Protein AF-A0A139DBQ6-F1 (afdb_monomer)

Radius of gyration: 13.67 Å; Cα contacts (8 Å, |Δi|>4): 100; chains: 1; bounding box: 30×24×37 Å

Nearest PDB structures (foldseek):
  1r30-assembly1_A  TM=9.876E-01  e=1.477E-06  Escherichia coli
  8vdw-assembly1_A  TM=9.481E-01  e=7.069E-05  Veillonella parvula
  8vcw-assembly1_A  TM=9.467E-01  e=7.104E-04  Blautia obeum
  2q05-assembly1_A  TM=3.760E-01  e=2.802E+00  Vaccinia virus WR
  4jos-assembly1_A  TM=4.293E-01  e=8.299E+00  Francisella philomiragia subsp. philomiragia ATCC 25017

Foldseek 3Di:
DAAEEEDAQWAAPACDPDVPDLRHPVDDNVDDGDHGDDPVVLVVVVVVCVVVVHPYYHYHYRYPDDD

Solvent-accessible surface area (backbone atoms only — not comparable to full-atom values): 4131 Å² total; per-residue (Å²): 137,86,39,73,44,77,43,72,43,22,35,31,72,12,86,52,83,52,94,83,47,70,37,20,57,84,56,93,63,88,62,78,70,43,68,73,61,55,67,69,58,54,51,51,53,49,50,54,39,40,76,73,61,31,75,41,76,44,80,43,62,44,58,89,63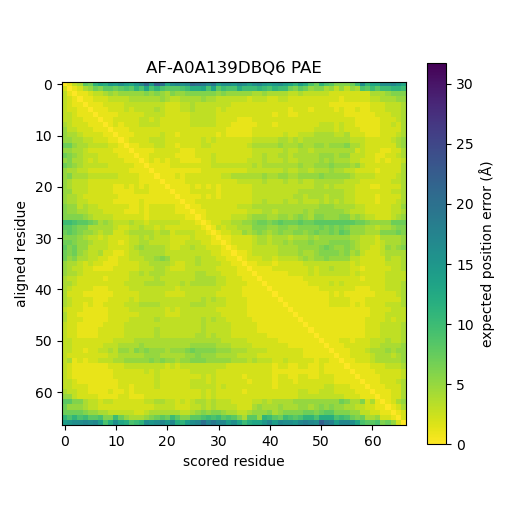,91,128

pLDDT: mean 94.91, std 5.24, range [66.19, 98.31]

Structure (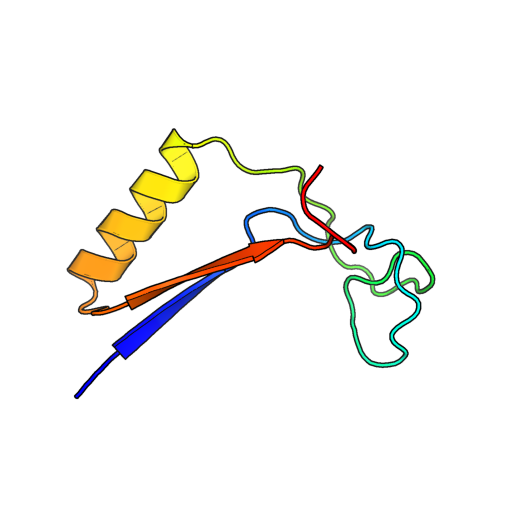mmCIF, N/CA/C/O backbone):
data_AF-A0A139DBQ6-F1
#
_entry.id   AF-A0A139DBQ6-F1
#
loop_
_atom_site.group_PDB
_atom_site.id
_atom_site.type_symbol
_atom_site.label_atom_id
_atom_site.label_alt_id
_atom_site.label_comp_id
_atom_site.label_asym_id
_atom_site.label_entity_id
_atom_site.label_seq_id
_atom_site.pdbx_PDB_ins_code
_atom_site.Cartn_x
_atom_site.Cartn_y
_atom_site.Cartn_z
_atom_site.occupancy
_atom_site.B_iso_or_equiv
_atom_site.auth_seq_id
_atom_site.auth_comp_id
_atom_site.auth_asym_id
_atom_site.auth_atom_id
_atom_site.pdbx_PDB_model_num
ATOM 1 N N . MET A 1 1 ? -6.479 -6.312 22.434 1.00 71.06 1 MET A N 1
ATOM 2 C CA . MET A 1 1 ? -5.929 -6.706 21.116 1.00 71.06 1 MET A CA 1
ATOM 3 C C . MET A 1 1 ? -5.856 -5.460 20.245 1.00 71.06 1 MET A C 1
ATOM 5 O O . MET A 1 1 ? -6.810 -4.695 20.272 1.00 71.06 1 MET A O 1
ATOM 9 N N . GLN A 1 2 ? -4.745 -5.219 19.542 1.00 84.94 2 GLN A N 1
ATOM 10 C CA . GLN A 1 2 ? -4.593 -4.071 18.638 1.00 84.94 2 GLN A CA 1
ATOM 11 C C . GLN A 1 2 ? -4.859 -4.526 17.197 1.00 84.94 2 GLN A C 1
ATOM 13 O O . GLN A 1 2 ? -4.072 -5.289 16.643 1.00 84.94 2 GLN A O 1
ATOM 18 N N . VAL A 1 3 ? -5.948 -4.057 16.588 1.00 94.00 3 VAL A N 1
ATOM 19 C CA . VAL A 1 3 ? -6.256 -4.291 15.166 1.00 94.00 3 VAL A CA 1
ATOM 20 C C . VAL A 1 3 ? -5.774 -3.088 14.362 1.00 94.00 3 VAL A C 1
ATOM 22 O O . VAL A 1 3 ? -6.016 -1.948 14.768 1.00 94.00 3 VAL A O 1
ATOM 25 N N . SER A 1 4 ? -5.066 -3.333 13.259 1.00 96.62 4 SER A N 1
ATOM 26 C CA . SER A 1 4 ? -4.536 -2.278 12.390 1.00 96.62 4 SER A CA 1
ATOM 27 C C . SER A 1 4 ? -5.071 -2.438 10.971 1.00 96.62 4 SER A C 1
ATOM 29 O O . SER A 1 4 ? -5.133 -3.555 10.464 1.00 96.62 4 SER A O 1
ATOM 31 N N . THR A 1 5 ? -5.412 -1.329 10.325 1.00 97.25 5 THR A N 1
ATOM 32 C CA . THR A 1 5 ? -5.820 -1.286 8.915 1.00 97.25 5 THR A CA 1
ATOM 33 C C . THR A 1 5 ? -4.852 -0.396 8.154 1.00 97.25 5 THR A C 1
ATOM 35 O O . THR A 1 5 ? -4.478 0.663 8.652 1.00 97.25 5 THR A O 1
ATOM 38 N N . LEU A 1 6 ? -4.428 -0.824 6.968 1.00 97.62 6 LEU A N 1
ATOM 39 C CA . LEU A 1 6 ? -3.512 -0.074 6.116 1.00 97.62 6 LEU A CA 1
ATOM 40 C C . LEU A 1 6 ? -4.216 0.353 4.830 1.00 97.62 6 LEU A C 1
ATOM 42 O O . LEU A 1 6 ? -4.913 -0.453 4.218 1.00 97.62 6 LEU A O 1
ATOM 46 N N . LEU A 1 7 ? -3.977 1.594 4.412 1.00 97.62 7 LEU A N 1
ATOM 47 C CA . LEU A 1 7 ? -4.382 2.131 3.119 1.00 97.62 7 LEU A CA 1
ATOM 48 C C . LEU A 1 7 ? -3.142 2.572 2.331 1.00 97.62 7 LEU A C 1
ATOM 50 O O . LEU A 1 7 ? -2.275 3.276 2.857 1.00 97.62 7 LEU A O 1
ATOM 54 N N . SER A 1 8 ? -3.069 2.178 1.059 1.00 96.75 8 SER A N 1
ATOM 55 C CA . SER A 1 8 ? -2.096 2.745 0.123 1.00 96.75 8 SER A CA 1
ATOM 56 C C . SER A 1 8 ? -2.605 4.111 -0.328 1.00 96.75 8 SER A C 1
ATOM 58 O O . SER A 1 8 ? -3.593 4.196 -1.050 1.00 96.75 8 SER A O 1
ATOM 60 N N . ILE A 1 9 ? -1.970 5.187 0.137 1.00 96.69 9 ILE A N 1
ATOM 61 C CA . ILE A 1 9 ? -2.383 6.560 -0.188 1.00 96.69 9 ILE A CA 1
ATOM 62 C C . ILE A 1 9 ? -1.822 7.032 -1.533 1.00 96.69 9 ILE A C 1
ATOM 64 O O . ILE A 1 9 ? -2.306 8.020 -2.066 1.00 96.69 9 ILE A O 1
ATOM 68 N N . LYS A 1 10 ? -0.816 6.341 -2.082 1.00 95.88 10 LYS A N 1
ATOM 69 C CA . LYS A 1 10 ? -0.262 6.542 -3.430 1.00 95.88 10 LYS A CA 1
ATOM 70 C C . LYS A 1 10 ? 0.306 5.213 -3.912 1.00 95.88 10 LYS A C 1
ATOM 72 O O . LYS A 1 10 ? 1.255 4.714 -3.301 1.00 95.88 10 LYS A O 1
ATOM 77 N N . THR A 1 11 ? -0.212 4.689 -5.021 1.00 96.12 11 THR A N 1
ATOM 78 C CA . THR A 1 11 ? 0.075 3.323 -5.492 1.00 96.12 11 THR A CA 1
ATOM 79 C C . THR A 1 11 ? 0.856 3.321 -6.805 1.00 96.12 11 THR A C 1
ATOM 81 O O . THR A 1 11 ? 0.518 4.028 -7.754 1.00 96.12 11 THR A O 1
ATOM 84 N N . GLY A 1 12 ? 1.896 2.486 -6.877 1.00 94.44 12 GLY A N 1
ATOM 85 C CA . GLY A 1 12 ? 2.666 2.257 -8.106 1.00 94.44 12 GLY A CA 1
ATOM 86 C C . GLY A 1 12 ? 3.636 3.386 -8.465 1.00 94.44 12 GLY A C 1
ATOM 87 O O . GLY A 1 12 ? 3.765 4.372 -7.742 1.00 94.44 12 GLY A O 1
ATOM 88 N N . ALA A 1 13 ? 4.358 3.233 -9.581 1.00 92.62 13 ALA A N 1
ATOM 89 C CA . ALA A 1 13 ? 5.368 4.189 -10.063 1.00 92.62 13 ALA A CA 1
ATOM 90 C C . ALA A 1 13 ? 6.386 4.615 -8.978 1.00 92.62 13 ALA A C 1
ATOM 92 O O . ALA A 1 13 ? 6.704 5.799 -8.838 1.00 92.62 13 ALA A O 1
ATOM 93 N N . CYS A 1 14 ? 6.842 3.664 -8.157 1.00 95.81 14 CYS A N 1
ATOM 94 C CA . CYS A 1 14 ? 7.908 3.894 -7.185 1.00 95.81 14 CYS A CA 1
ATOM 95 C C . CYS A 1 14 ? 9.270 3.931 -7.905 1.00 95.81 14 CYS A C 1
ATOM 97 O O . CYS A 1 14 ? 9.523 3.043 -8.720 1.00 95.81 14 CYS A O 1
ATOM 99 N N . PRO A 1 15 ? 10.160 4.896 -7.613 1.00 95.38 15 PRO A N 1
ATO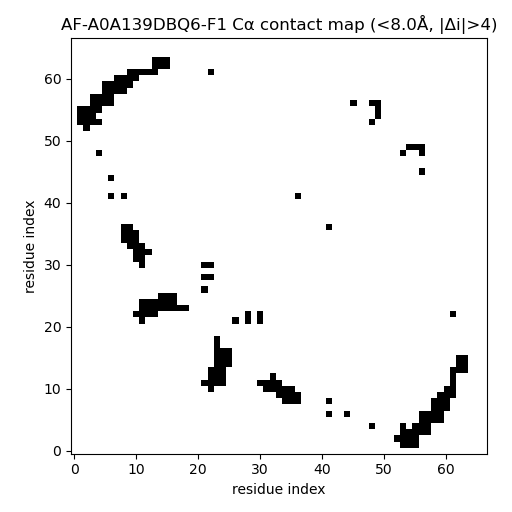M 100 C CA . PRO A 1 15 ? 11.477 4.968 -8.253 1.00 95.38 15 PRO A CA 1
ATOM 101 C C . PRO A 1 15 ? 12.463 3.883 -7.783 1.00 95.38 15 PRO A C 1
ATOM 103 O O . PRO A 1 15 ? 13.484 3.673 -8.434 1.00 95.38 15 PRO A O 1
ATOM 106 N N . GLU A 1 16 ? 12.186 3.198 -6.671 1.00 96.69 16 GLU A N 1
ATOM 107 C CA . GLU A 1 16 ? 13.072 2.169 -6.116 1.00 96.69 16 GLU A CA 1
ATOM 108 C C . GLU A 1 16 ? 12.997 0.848 -6.907 1.00 96.69 16 GLU A C 1
ATOM 110 O O . GLU A 1 16 ? 11.922 0.419 -7.335 1.00 96.69 16 GLU A O 1
ATOM 115 N N . ASP A 1 17 ? 14.135 0.164 -7.057 1.00 96.69 17 ASP A N 1
ATOM 116 C CA . ASP A 1 17 ? 14.284 -1.100 -7.803 1.00 96.69 17 ASP A CA 1
ATOM 117 C C . ASP A 1 17 ? 14.208 -2.342 -6.884 1.00 96.69 17 ASP A C 1
ATOM 119 O O . ASP A 1 17 ? 15.066 -3.230 -6.874 1.00 96.69 17 ASP A O 1
ATOM 123 N N . CYS A 1 18 ? 13.184 -2.401 -6.033 1.00 97.44 18 CYS A N 1
ATOM 124 C CA . CYS A 1 18 ? 12.969 -3.566 -5.178 1.00 97.44 18 CYS A CA 1
ATOM 125 C C . CYS A 1 18 ? 12.428 -4.742 -6.010 1.00 97.44 18 CYS A C 1
ATOM 127 O O . CYS A 1 18 ? 11.269 -4.714 -6.418 1.00 97.44 18 CYS A O 1
ATOM 129 N N . LYS A 1 19 ? 13.226 -5.809 -6.184 1.00 96.50 19 LYS A N 1
ATOM 130 C CA . LYS A 1 19 ? 12.902 -6.990 -7.024 1.00 96.50 19 LYS A CA 1
ATOM 131 C C . LYS A 1 19 ? 11.599 -7.719 -6.664 1.00 96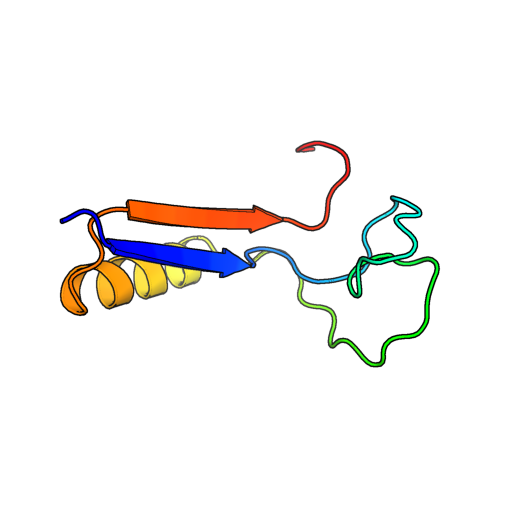.50 19 LYS A C 1
ATOM 133 O O . LYS A 1 19 ? 11.070 -8.460 -7.479 1.00 96.50 19 LYS A O 1
ATOM 138 N N . TYR A 1 20 ? 11.106 -7.534 -5.443 1.00 95.88 20 TYR A N 1
ATOM 139 C CA . TYR A 1 20 ? 9.895 -8.177 -4.928 1.00 95.88 20 TYR A CA 1
ATOM 140 C C . TYR A 1 20 ? 8.666 -7.258 -4.927 1.00 95.88 20 TYR A C 1
ATOM 142 O O . TYR A 1 20 ? 7.557 -7.726 -4.685 1.00 95.88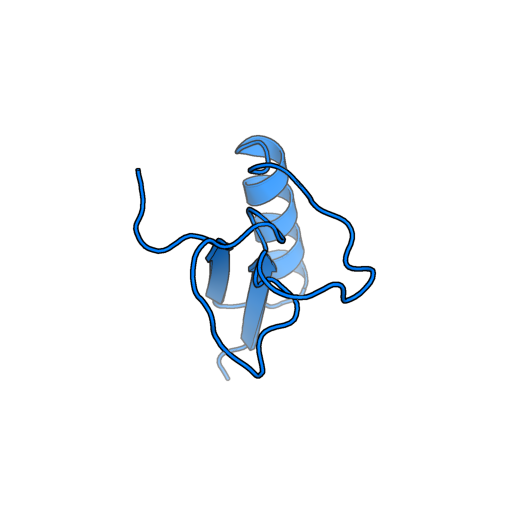 20 TYR A O 1
ATOM 150 N N . CYS A 1 21 ? 8.843 -5.943 -5.101 1.00 96.44 21 CYS A N 1
ATOM 151 C CA . CYS A 1 21 ? 7.766 -4.984 -4.879 1.00 96.44 21 CYS A CA 1
ATOM 152 C C . CYS A 1 21 ? 6.976 -4.758 -6.172 1.00 96.44 21 CYS A C 1
ATOM 154 O O . CYS A 1 21 ? 7.538 -4.215 -7.126 1.00 96.44 21 CYS A O 1
ATOM 156 N N . PRO A 1 22 ? 5.662 -5.052 -6.204 1.00 95.94 22 PRO A N 1
ATOM 157 C CA . PRO A 1 22 ? 4.865 -4.866 -7.411 1.00 95.94 22 PRO A CA 1
ATOM 158 C C . PRO A 1 22 ? 4.662 -3.393 -7.785 1.00 95.94 22 PRO A C 1
ATOM 160 O O . PRO A 1 22 ? 4.204 -3.098 -8.880 1.00 95.94 22 PRO A O 1
ATOM 163 N N . GLN A 1 23 ? 4.997 -2.461 -6.887 1.00 96.50 23 GLN A N 1
ATOM 164 C CA . GLN A 1 23 ? 4.832 -1.020 -7.093 1.00 96.50 23 GLN A CA 1
ATOM 165 C C . GLN A 1 23 ? 6.059 -0.342 -7.718 1.00 96.50 23 GLN A C 1
ATOM 167 O O . GLN A 1 23 ? 6.012 0.859 -8.006 1.00 96.50 23 GLN A O 1
ATOM 172 N N . SER A 1 24 ? 7.162 -1.076 -7.881 1.00 96.38 24 SER A N 1
ATOM 173 C CA . SER A 1 24 ? 8.376 -0.564 -8.513 1.00 96.38 24 SER A CA 1
ATOM 174 C C . SER A 1 24 ? 8.104 -0.206 -9.974 1.00 96.38 24 SER A C 1
ATOM 176 O O . SER A 1 24 ? 7.557 -1.002 -10.731 1.00 96.38 24 SER A O 1
ATOM 178 N N . GLY A 1 25 ? 8.493 1.003 -10.380 1.00 93.94 25 GLY A N 1
ATOM 179 C CA . GLY A 1 25 ? 8.351 1.477 -11.758 1.00 93.94 25 GLY A CA 1
ATOM 180 C C . GLY A 1 25 ? 9.282 0.784 -12.756 1.00 93.94 25 GLY A C 1
ATOM 181 O O . GLY A 1 25 ? 9.151 1.030 -13.951 1.00 93.94 25 GLY A O 1
ATOM 182 N N . HIS A 1 26 ? 10.199 -0.066 -12.279 1.00 95.50 26 HIS A N 1
ATOM 183 C CA . HIS A 1 26 ? 11.158 -0.814 -13.099 1.00 95.50 26 HIS A CA 1
ATOM 184 C C . HIS A 1 26 ? 10.586 -2.123 -13.660 1.00 95.50 26 HIS A C 1
ATOM 186 O O . HIS A 1 26 ? 11.179 -2.704 -14.566 1.00 95.50 26 HIS A O 1
ATOM 192 N N . TYR A 1 27 ? 9.434 -2.580 -13.156 1.00 94.69 27 TYR A N 1
ATOM 193 C CA . TYR A 1 27 ? 8.792 -3.829 -13.574 1.00 94.69 27 TYR A CA 1
ATOM 194 C C . TYR A 1 27 ? 7.384 -3.576 -14.094 1.00 94.69 27 TYR A C 1
ATOM 196 O O . TYR A 1 27 ? 6.672 -2.705 -13.594 1.00 94.69 27 TYR A O 1
ATOM 204 N N . ASN A 1 28 ? 6.964 -4.378 -15.074 1.00 91.75 28 ASN A N 1
ATOM 205 C CA . ASN A 1 28 ? 5.567 -4.428 -15.478 1.00 91.75 28 ASN A CA 1
ATOM 206 C C . ASN A 1 28 ? 4.851 -5.531 -14.692 1.00 91.75 28 ASN A C 1
ATOM 208 O O . ASN A 1 28 ? 5.145 -6.710 -14.875 1.00 91.75 28 ASN A O 1
ATOM 212 N N . THR A 1 29 ? 3.956 -5.133 -13.793 1.00 93.56 29 THR A N 1
ATOM 213 C CA . THR A 1 29 ? 3.233 -6.020 -12.865 1.00 93.56 29 THR A CA 1
ATOM 214 C C . THR A 1 29 ? 1.717 -5.916 -13.022 1.00 93.56 29 THR A C 1
ATOM 216 O O . THR A 1 29 ? 0.986 -6.402 -12.164 1.00 93.56 29 THR A O 1
ATOM 219 N N . ASP A 1 30 ? 1.254 -5.233 -14.077 1.00 92.94 30 ASP A N 1
ATOM 220 C CA . ASP A 1 30 ? -0.155 -4.918 -14.351 1.00 92.94 30 ASP A CA 1
ATOM 221 C C . ASP A 1 30 ? -0.879 -4.195 -13.196 1.00 92.94 30 ASP A C 1
ATOM 223 O O . ASP A 1 30 ? -2.106 -4.136 -13.137 1.00 92.94 30 ASP A O 1
ATOM 227 N N . LEU A 1 31 ? -0.112 -3.599 -12.276 1.00 94.38 31 LEU A N 1
ATOM 228 C CA . LEU A 1 31 ? -0.638 -2.820 -11.165 1.00 94.38 31 LEU A CA 1
ATOM 229 C C . LEU A 1 31 ? -1.208 -1.485 -11.663 1.00 94.38 31 LEU A C 1
ATOM 231 O O . LEU A 1 31 ? -0.492 -0.672 -12.261 1.00 94.38 31 LEU A O 1
ATOM 235 N N . GLU A 1 32 ? -2.473 -1.223 -11.335 1.00 93.25 32 GLU A N 1
ATOM 236 C CA . GLU A 1 32 ? -3.097 0.075 -11.575 1.00 93.25 32 GLU A CA 1
ATOM 237 C C . GLU A 1 32 ? -2.415 1.163 -10.733 1.00 93.25 32 GLU A C 1
ATOM 239 O O . GLU A 1 32 ? -2.197 1.029 -9.526 1.00 93.25 32 GLU A O 1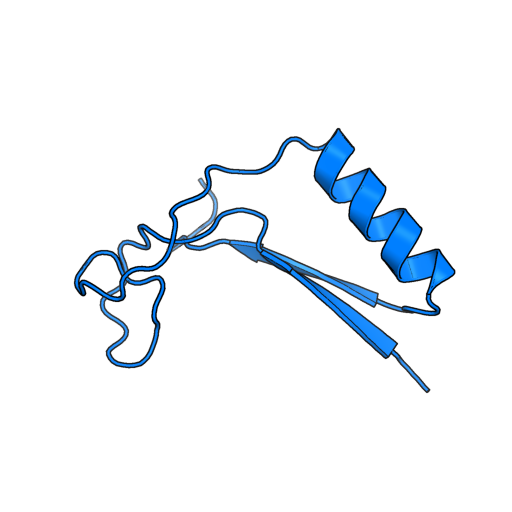
ATOM 244 N N . LYS A 1 33 ? -2.020 2.247 -11.400 1.00 92.00 33 LYS A N 1
ATOM 245 C CA . LYS A 1 33 ? -1.304 3.355 -10.769 1.00 92.00 33 LYS A CA 1
ATOM 246 C C . LYS A 1 33 ? -2.312 4.383 -10.293 1.00 92.00 33 LYS A C 1
ATOM 248 O O . LYS A 1 33 ? -3.027 4.972 -11.100 1.00 92.00 33 LYS A O 1
ATOM 253 N N . GLU A 1 34 ? -2.273 4.676 -9.003 1.00 93.75 34 GLU A N 1
ATOM 254 C CA . GLU A 1 34 ? -3.117 5.695 -8.392 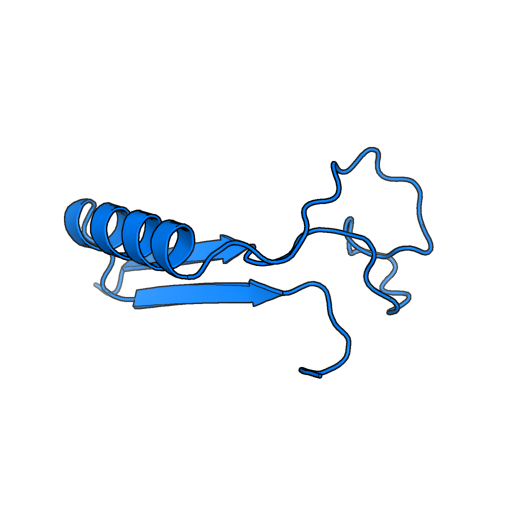1.00 93.75 34 GLU A CA 1
ATOM 255 C C . GLU A 1 34 ? -2.253 6.843 -7.872 1.00 93.75 34 GLU A C 1
ATOM 257 O O . GLU A 1 34 ? -1.220 6.645 -7.221 1.00 93.75 34 GLU A O 1
ATOM 262 N N . LYS A 1 35 ? -2.686 8.073 -8.170 1.00 94.25 35 LYS A N 1
ATOM 263 C CA . LYS A 1 35 ? -2.078 9.283 -7.608 1.00 94.25 35 LYS A CA 1
ATOM 264 C C . LYS A 1 35 ? -2.324 9.348 -6.097 1.00 94.25 35 LYS A C 1
ATOM 266 O O . LYS A 1 35 ? -3.074 8.550 -5.541 1.00 94.25 35 LYS A O 1
ATOM 271 N N . LEU A 1 36 ? -1.674 10.314 -5.447 1.00 95.75 36 LEU A N 1
ATOM 272 C CA . LEU A 1 36 ? -1.935 10.604 -4.043 1.00 95.75 36 LEU A CA 1
ATOM 273 C C . LEU A 1 36 ? -3.433 10.870 -3.841 1.00 95.75 36 LEU A C 1
ATOM 275 O O . LEU A 1 36 ? -4.017 11.676 -4.565 1.00 95.75 36 LEU A O 1
ATOM 279 N N . LEU A 1 37 ? -4.038 10.166 -2.890 1.00 96.25 37 LEU A N 1
ATOM 280 C CA . LEU A 1 37 ? -5.445 10.334 -2.553 1.00 96.25 37 LEU A CA 1
ATOM 281 C C . LEU A 1 37 ? -5.691 11.693 -1.888 1.00 96.25 37 LEU A C 1
ATOM 283 O O . LEU A 1 37 ? -4.875 12.173 -1.102 1.00 96.25 37 LEU A O 1
ATOM 287 N N . GLU A 1 38 ? -6.866 12.260 -2.150 1.00 97.00 38 GLU A N 1
ATOM 288 C CA . GLU A 1 38 ? -7.353 13.446 -1.449 1.00 97.00 38 GLU A CA 1
ATOM 289 C C . GLU A 1 38 ? -7.482 13.187 0.057 1.00 97.00 38 GLU A C 1
ATOM 291 O O . GLU A 1 38 ? -7.883 12.099 0.490 1.00 97.00 38 GLU A O 1
ATOM 296 N N . ILE A 1 39 ? -7.200 14.214 0.862 1.00 96.94 39 ILE A N 1
ATOM 297 C CA . ILE A 1 39 ? -7.234 14.126 2.331 1.00 96.94 39 ILE A CA 1
ATOM 298 C C . ILE A 1 39 ? -8.602 13.637 2.815 1.00 96.94 39 ILE A C 1
ATOM 300 O O . ILE A 1 39 ? -8.676 12.769 3.683 1.00 96.94 39 ILE A O 1
ATOM 304 N N . GLU A 1 40 ? -9.685 14.151 2.230 1.00 97.81 40 GLU A N 1
ATOM 305 C CA . GLU A 1 40 ? -11.051 13.774 2.600 1.00 97.81 40 GLU A CA 1
ATOM 306 C C . GLU A 1 40 ? -11.311 12.278 2.397 1.00 97.81 40 GLU A C 1
ATOM 308 O O . GLU A 1 40 ? -11.893 11.631 3.270 1.00 97.81 40 GLU A O 1
ATOM 313 N N . LYS A 1 41 ? -10.801 11.700 1.300 1.00 97.25 41 LYS A N 1
ATOM 314 C CA . LYS A 1 41 ? -10.903 10.261 1.026 1.00 97.25 41 LYS A CA 1
ATOM 315 C C . LYS A 1 41 ? -10.126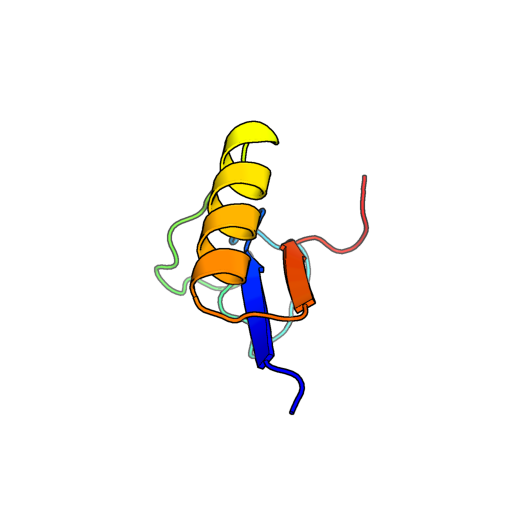 9.452 2.065 1.00 97.25 41 LYS A C 1
ATOM 317 O O . LYS A 1 41 ? -10.667 8.500 2.619 1.00 97.25 41 LYS A O 1
ATOM 322 N N . VAL A 1 42 ? -8.894 9.854 2.388 1.00 97.69 42 VAL A N 1
ATOM 323 C CA . VAL A 1 42 ? -8.071 9.172 3.408 1.00 97.69 42 VAL A CA 1
ATOM 324 C C . VAL A 1 42 ? -8.739 9.221 4.785 1.00 97.69 42 VAL A C 1
ATOM 326 O O . VAL A 1 42 ? -8.790 8.212 5.488 1.00 97.69 42 VAL A O 1
ATOM 329 N N . VAL A 1 43 ? -9.296 10.373 5.165 1.00 98.06 43 VAL A N 1
ATOM 330 C CA . VAL A 1 43 ? -10.028 10.536 6.429 1.00 98.06 43 VAL A CA 1
ATOM 331 C C . VAL A 1 43 ? -11.311 9.700 6.442 1.00 98.06 43 VAL A C 1
ATOM 333 O O . VAL A 1 43 ? -11.627 9.109 7.476 1.00 98.06 43 VAL A O 1
ATOM 336 N N . GLY A 1 44 ? -12.031 9.614 5.321 1.00 98.31 44 GLY A N 1
ATOM 337 C CA . GLY A 1 44 ? -13.204 8.749 5.167 1.00 98.31 44 GLY A CA 1
ATOM 338 C C . GLY A 1 44 ? -12.875 7.276 5.419 1.00 98.31 44 GLY A C 1
ATOM 339 O O . GLY A 1 44 ? -13.499 6.640 6.269 1.00 98.31 44 GLY A O 1
ATOM 340 N N . GLU A 1 45 ? -11.826 6.764 4.774 1.00 97.88 45 GLU A N 1
ATOM 341 C CA . GLU A 1 45 ? -11.349 5.388 4.972 1.00 97.88 45 GLU A CA 1
ATOM 342 C C . GLU A 1 45 ? -10.863 5.138 6.407 1.00 97.88 45 GLU A C 1
ATOM 344 O O . GLU A 1 45 ? -11.147 4.092 6.992 1.00 97.88 45 GLU A O 1
ATOM 349 N N . ALA A 1 46 ? -10.179 6.108 7.022 1.00 97.94 46 ALA A N 1
ATOM 350 C CA . ALA A 1 46 ? -9.731 5.997 8.409 1.00 97.94 46 ALA A CA 1
ATOM 351 C C . ALA A 1 46 ? -10.906 5.911 9.400 1.00 97.94 46 ALA A C 1
ATOM 353 O O . ALA A 1 46 ? -10.855 5.133 10.360 1.00 97.94 46 ALA A O 1
ATOM 354 N N . ARG A 1 47 ? -11.984 6.676 9.171 1.00 98.12 47 ARG A N 1
ATOM 355 C CA . ARG A 1 47 ? -13.221 6.590 9.967 1.00 98.12 47 ARG A CA 1
ATOM 356 C C . ARG A 1 47 ? -13.891 5.232 9.791 1.00 98.12 47 ARG A C 1
ATOM 358 O O . ARG A 1 47 ? -14.169 4.577 10.793 1.00 98.12 47 ARG A O 1
ATOM 365 N N . ALA A 1 48 ? -14.040 4.769 8.551 1.00 98.00 48 ALA A N 1
ATOM 366 C CA . ALA A 1 48 ? -14.607 3.455 8.259 1.00 98.00 48 ALA A CA 1
ATOM 367 C C . ALA A 1 48 ? -13.779 2.313 8.880 1.00 98.00 48 ALA A C 1
ATOM 369 O O . ALA A 1 48 ? -14.333 1.351 9.410 1.00 98.00 48 ALA A O 1
ATOM 370 N N . ALA A 1 49 ? -12.446 2.414 8.872 1.00 97.38 49 ALA A N 1
ATOM 371 C CA . ALA A 1 49 ? -11.566 1.453 9.534 1.00 97.38 49 ALA A CA 1
ATOM 372 C C . ALA A 1 49 ? -11.777 1.437 11.056 1.00 97.38 49 ALA A C 1
ATOM 374 O O . ALA A 1 49 ? -11.860 0.365 11.659 1.00 97.38 49 ALA A O 1
ATOM 375 N N . ARG A 1 50 ? -11.915 2.613 11.682 1.00 97.00 50 ARG A N 1
ATOM 376 C CA . ARG A 1 50 ? -12.212 2.731 13.117 1.00 97.00 50 ARG A CA 1
ATOM 377 C C . ARG A 1 50 ? -13.565 2.112 13.470 1.00 97.00 50 ARG A C 1
ATOM 379 O O . ARG A 1 50 ? -13.651 1.396 14.462 1.00 97.00 50 ARG A O 1
ATOM 386 N N . GLU A 1 51 ? -14.597 2.353 12.667 1.00 97.50 51 GLU A N 1
ATOM 387 C CA . GLU A 1 51 ? -15.929 1.752 12.846 1.00 97.50 51 GLU A CA 1
ATOM 388 C C . GLU A 1 51 ? -15.893 0.222 12.724 1.00 97.50 51 GLU A C 1
ATOM 390 O O . GLU A 1 51 ? -16.585 -0.476 13.460 1.00 97.50 51 GLU A O 1
ATOM 395 N N . LYS A 1 52 ? -15.004 -0.311 11.878 1.00 96.50 52 LYS A N 1
ATOM 396 C CA . LYS A 1 52 ? -14.711 -1.751 11.757 1.00 96.50 52 LYS A CA 1
ATOM 397 C C . LYS A 1 52 ? -13.837 -2.307 12.896 1.00 96.50 52 LYS A C 1
ATOM 399 O O . LYS A 1 52 ? -13.443 -3.469 12.849 1.00 96.50 52 LYS A O 1
ATOM 404 N N . GLY A 1 53 ? -13.523 -1.504 13.915 1.00 96.06 53 GLY A N 1
ATOM 405 C CA . GLY A 1 53 ? -12.776 -1.925 15.103 1.00 96.06 53 GLY A CA 1
ATOM 406 C C . GLY A 1 53 ? -11.256 -1.765 15.008 1.00 96.06 53 GLY A C 1
ATOM 407 O O . GLY A 1 53 ? -10.538 -2.258 15.882 1.00 96.06 53 GLY A O 1
ATOM 408 N N . ALA A 1 54 ? -10.733 -1.076 13.987 1.00 96.94 54 ALA A N 1
ATOM 409 C CA . ALA A 1 54 ? -9.307 -0.775 13.917 1.00 96.94 54 ALA A CA 1
ATOM 410 C C . ALA A 1 54 ? -8.900 0.231 15.007 1.00 96.94 54 ALA A C 1
ATOM 412 O O . ALA A 1 54 ? -9.455 1.321 15.137 1.00 96.94 54 ALA A O 1
ATOM 413 N N . SER A 1 55 ? -7.867 -0.127 15.763 1.00 96.62 55 SER A N 1
ATOM 414 C CA . SER A 1 55 ? -7.220 0.719 16.777 1.00 96.62 55 SER A CA 1
ATOM 415 C C . SER A 1 55 ? -6.037 1.527 16.229 1.00 96.62 55 SER A C 1
ATOM 417 O O . SER A 1 55 ? -5.561 2.453 16.881 1.00 96.62 55 SER A O 1
ATOM 419 N N . ARG A 1 56 ? -5.550 1.178 15.030 1.00 97.62 56 ARG A N 1
ATOM 420 C CA . ARG A 1 56 ? -4.482 1.881 14.314 1.00 97.62 56 ARG A CA 1
ATOM 421 C C . ARG A 1 56 ? -4.797 1.924 12.823 1.00 97.62 56 ARG A C 1
ATOM 423 O O . ARG A 1 56 ? -5.184 0.913 12.242 1.00 97.62 56 ARG A O 1
ATOM 430 N N . PHE A 1 57 ? -4.566 3.077 12.210 1.00 97.75 57 PHE A N 1
ATOM 431 C CA . PHE A 1 57 ? -4.652 3.263 10.768 1.00 97.75 57 PHE A CA 1
ATOM 432 C C . PHE A 1 57 ? -3.262 3.597 10.222 1.00 97.75 57 PHE A C 1
ATOM 434 O O . PHE A 1 57 ? -2.589 4.483 10.749 1.00 97.75 57 PHE A O 1
ATOM 441 N N . CYS A 1 58 ? -2.813 2.861 9.213 1.00 98.00 58 CYS A N 1
ATOM 442 C CA . CYS A 1 58 ? -1.496 3.003 8.602 1.00 98.00 58 CYS A CA 1
ATOM 443 C C . CYS A 1 58 ? -1.642 3.524 7.171 1.00 98.00 58 CYS A C 1
ATOM 445 O O . CYS A 1 58 ? -2.523 3.088 6.435 1.00 98.00 58 CYS A O 1
ATOM 447 N N . MET A 1 59 ? -0.741 4.412 6.763 1.00 97.38 59 MET A N 1
ATOM 448 C CA . MET A 1 59 ? -0.696 4.959 5.408 1.00 97.38 59 MET A CA 1
ATOM 449 C C . MET A 1 59 ? 0.617 4.546 4.748 1.00 97.38 59 MET A C 1
ATOM 451 O O . MET A 1 59 ? 1.683 4.734 5.335 1.00 97.38 59 MET A O 1
ATOM 455 N N . GLY A 1 60 ? 0.539 3.969 3.550 1.00 96.62 60 GLY A N 1
ATOM 456 C CA . GLY A 1 60 ? 1.701 3.613 2.733 1.00 96.62 60 GLY A CA 1
ATOM 457 C C . GLY A 1 60 ? 1.739 4.428 1.446 1.00 96.62 60 GLY A C 1
ATOM 458 O O . GLY A 1 60 ? 0.710 4.586 0.794 1.00 96.62 60 GLY A O 1
ATOM 459 N N . ALA A 1 61 ? 2.910 4.934 1.066 1.00 96.88 61 ALA A N 1
ATOM 460 C CA . ALA A 1 61 ? 3.096 5.675 -0.177 1.00 96.88 61 ALA A CA 1
ATOM 461 C C . ALA A 1 61 ? 4.261 5.094 -0.982 1.00 96.88 61 ALA A C 1
ATOM 463 O O . ALA A 1 61 ? 5.332 4.826 -0.438 1.00 96.88 61 ALA A O 1
ATOM 464 N N . ALA A 1 62 ? 4.061 4.927 -2.289 1.00 96.38 62 ALA A N 1
ATOM 465 C CA . ALA A 1 62 ? 5.082 4.449 -3.216 1.00 96.38 62 ALA A CA 1
ATOM 466 C C . ALA A 1 62 ? 6.096 5.554 -3.585 1.00 96.38 62 ALA A C 1
ATOM 468 O O . ALA A 1 62 ? 6.135 6.025 -4.727 1.00 96.38 62 ALA A O 1
ATOM 469 N N . TRP A 1 63 ? 6.903 5.985 -2.615 1.00 94.50 63 TRP A N 1
ATOM 470 C CA . TRP A 1 63 ? 7.972 6.980 -2.767 1.00 94.50 63 TRP A CA 1
ATOM 471 C C . TRP A 1 63 ? 9.285 6.480 -2.160 1.00 94.50 63 TRP A C 1
ATOM 473 O O . TRP A 1 63 ? 9.286 5.578 -1.327 1.00 94.50 63 TRP A O 1
ATOM 483 N N . ARG A 1 64 ? 10.403 7.110 -2.540 1.00 93.81 64 ARG A N 1
ATOM 484 C CA . ARG A 1 64 ? 11.693 6.933 -1.852 1.00 93.81 64 ARG A CA 1
ATOM 485 C C . ARG A 1 64 ? 11.742 7.725 -0.542 1.00 93.81 64 ARG A C 1
ATOM 487 O O . ARG A 1 64 ? 12.190 7.220 0.479 1.00 93.81 64 ARG A O 1
ATOM 494 N N . SER A 1 6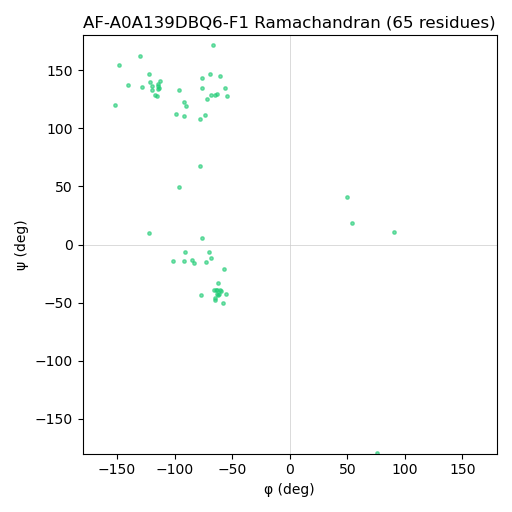5 ? 11.263 8.963 -0.581 1.00 90.81 65 SER A N 1
ATOM 495 C CA . SER A 1 65 ? 11.108 9.860 0.563 1.00 90.81 65 SER A CA 1
ATOM 496 C C . SER A 1 65 ? 9.897 10.769 0.328 1.00 90.81 65 SER A C 1
ATOM 498 O O . SER A 1 65 ? 9.548 10.992 -0.836 1.00 90.81 65 SER A O 1
ATOM 500 N N . PRO A 1 66 ? 9.254 11.295 1.387 1.00 86.44 66 PRO A N 1
ATOM 501 C CA . PRO A 1 66 ? 8.271 12.361 1.237 1.00 86.44 66 PRO A CA 1
ATOM 502 C C . PRO A 1 66 ? 8.915 13.545 0.510 1.00 86.44 66 PRO A C 1
ATOM 504 O O . PRO A 1 66 ? 10.058 13.898 0.810 1.00 86.44 66 PRO A O 1
ATOM 507 N N . SER A 1 67 ? 8.206 14.095 -0.469 1.00 66.19 67 SER A N 1
ATOM 508 C CA . SER A 1 67 ? 8.556 15.360 -1.119 1.00 66.19 67 SER A CA 1
ATOM 509 C C . SER A 1 67 ? 8.098 16.544 -0.287 1.00 66.19 67 SER A C 1
ATOM 511 O O . SER A 1 67 ? 6.955 16.448 0.218 1.00 66.19 67 SER A O 1
#

Secondary structure (DSSP, 8-state):
---EEEEEEEBS-BSS--TT-TTBTTS---PPPBPPPPHHHHHHHHHHHHHTT-SEEEEEESSSS--

Mean predicted aligned error: 3.14 Å

Sequence (67 aa):
MQVSTLLSIKTGACPEDCKYCPQSGHYNTDLEKEKLLEIEKVVGEARAAREKGASRFCMGAAWRSPS